Protein AF-A0A5C6S305-F1 (afdb_monomer)

Sequence (71 aa):
MFFILSRYPLSSCYFCGAAGPETVVELQLKPEAVKRYRMDEQLSFKGTLLLNVNDLDHCNYILKGAEFHQQ

Solvent-accessible surface area (backbone atoms only — not comparable to full-atom values): 4400 Å² total; per-residue (Å²): 134,74,46,78,49,53,82,46,50,68,81,41,17,52,92,70,37,81,37,55,74,88,48,43,32,34,34,37,53,37,80,90,61,67,71,92,76,65,85,80,62,91,78,47,71,47,57,48,80,42,81,46,89,83,58,86,94,50,56,52,30,31,28,40,62,23,37,83,37,86,129

Organism: NCBI:txid1564516

Nearest PDB structures (foldseek):
  7e2w-assembly1_A  TM=3.184E-01  e=9.472E+00  Ostreococcus tauri

Mean predicted aligned error: 4.38 Å

Structure (mmCIF, N/CA/C/O backbone):
data_AF-A0A5C6S305-F1
#
_entry.id   AF-A0A5C6S305-F1
#
loop_
_atom_site.group_PDB
_atom_site.id
_atom_site.type_symbol
_atom_site.label_atom_id
_atom_site.label_alt_id
_atom_site.label_comp_id
_atom_site.label_asym_id
_atom_site.label_entity_id
_atom_site.label_seq_id
_atom_site.pdbx_PDB_ins_code
_atom_site.Cartn_x
_atom_site.Cartn_y
_atom_site.Cartn_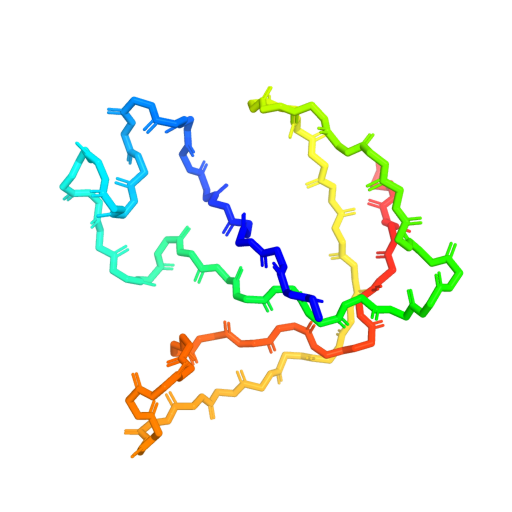z
_atom_site.occupancy
_atom_site.B_iso_or_equiv
_atom_site.auth_seq_id
_atom_site.auth_comp_id
_atom_site.auth_asym_id
_atom_site.auth_atom_id
_atom_site.pdbx_PDB_model_num
ATOM 1 N N . MET A 1 1 ? -11.881 7.534 -0.896 1.00 62.25 1 MET A N 1
ATOM 2 C CA . MET A 1 1 ? -10.637 8.062 -0.299 1.00 62.25 1 MET A CA 1
ATOM 3 C C . MET A 1 1 ? -9.701 6.883 -0.130 1.00 62.25 1 MET A C 1
ATOM 5 O O . MET A 1 1 ? -10.075 5.954 0.575 1.00 62.25 1 MET A O 1
ATOM 9 N N . PHE A 1 2 ? -8.563 6.884 -0.810 1.00 77.06 2 PHE A N 1
ATOM 10 C CA . PHE A 1 2 ? -7.541 5.848 -0.675 1.00 77.06 2 PHE A CA 1
ATOM 11 C C . PHE A 1 2 ? -6.291 6.469 -0.051 1.00 77.06 2 PHE A C 1
ATOM 13 O O . PHE A 1 2 ? -6.031 7.660 -0.225 1.00 77.06 2 PHE A O 1
ATOM 20 N N . PHE A 1 3 ? -5.554 5.674 0.717 1.00 89.94 3 PHE A N 1
ATOM 21 C CA . PHE A 1 3 ? -4.249 6.058 1.253 1.00 89.94 3 PHE A CA 1
ATOM 22 C C . PHE A 1 3 ? -3.179 5.242 0.546 1.00 89.94 3 PHE A C 1
ATOM 24 O O . PHE A 1 3 ? -3.450 4.116 0.143 1.00 89.94 3 PHE A O 1
ATOM 31 N N . ILE A 1 4 ? -1.968 5.774 0.423 1.00 91.31 4 ILE A N 1
ATOM 32 C CA . ILE A 1 4 ? -0.839 4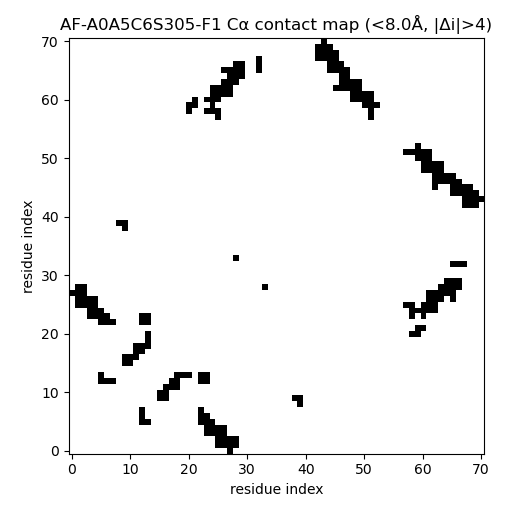.991 -0.074 1.00 91.31 4 ILE A CA 1
ATOM 33 C C . ILE A 1 4 ? 0.075 4.658 1.095 1.00 91.31 4 ILE A C 1
ATOM 35 O O . ILE A 1 4 ? 0.577 5.553 1.775 1.00 91.31 4 ILE A O 1
ATOM 39 N N . LEU A 1 5 ? 0.282 3.365 1.323 1.00 92.12 5 LEU A N 1
ATOM 40 C CA . LEU A 1 5 ? 1.281 2.869 2.253 1.00 92.12 5 LEU A CA 1
ATOM 41 C C . LEU A 1 5 ? 2.586 2.665 1.491 1.00 92.12 5 LEU A C 1
ATOM 43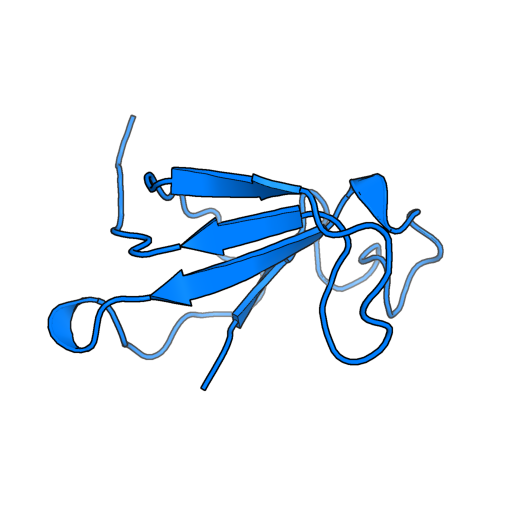 O O . LEU A 1 5 ? 2.623 1.909 0.524 1.00 92.12 5 LEU A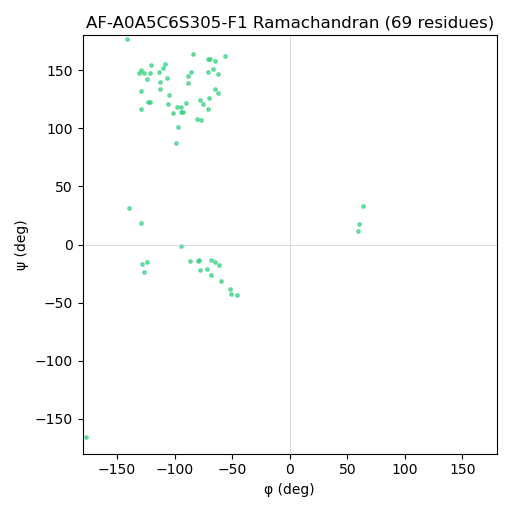 O 1
ATOM 47 N N . SER A 1 6 ? 3.647 3.331 1.930 1.00 92.50 6 SER A N 1
ATOM 48 C CA . SER A 1 6 ? 4.989 3.190 1.368 1.00 92.50 6 SER A CA 1
ATOM 49 C C . SER A 1 6 ? 5.876 2.402 2.323 1.00 92.50 6 SER A C 1
ATOM 51 O O . SER A 1 6 ? 5.804 2.587 3.538 1.00 92.50 6 SER A O 1
ATOM 53 N N . ARG A 1 7 ? 6.757 1.559 1.778 1.00 90.50 7 ARG A N 1
ATOM 54 C CA . ARG A 1 7 ? 7.825 0.912 2.556 1.00 90.50 7 ARG A CA 1
ATOM 55 C C . ARG A 1 7 ? 8.894 1.903 3.029 1.00 90.50 7 ARG A C 1
ATOM 57 O O . ARG A 1 7 ? 9.559 1.645 4.028 1.00 90.50 7 ARG A O 1
ATOM 64 N N . TYR A 1 8 ? 9.071 3.007 2.305 1.00 88.94 8 TYR A N 1
ATOM 65 C CA . TYR A 1 8 ? 10.074 4.033 2.586 1.00 88.94 8 TYR A CA 1
ATOM 66 C C . TYR A 1 8 ? 9.443 5.329 3.112 1.00 88.94 8 TYR A C 1
ATOM 68 O O . TYR A 1 8 ? 8.285 5.607 2.780 1.00 88.94 8 TYR A O 1
ATOM 76 N N . PRO A 1 9 ? 10.205 6.147 3.868 1.00 85.19 9 PRO A N 1
ATOM 77 C CA . PRO A 1 9 ? 9.781 7.487 4.269 1.00 85.19 9 PRO A CA 1
ATOM 78 C C . PRO A 1 9 ? 9.428 8.358 3.063 1.00 85.19 9 PRO A C 1
ATOM 80 O O . PRO A 1 9 ? 9.879 8.093 1.944 1.00 85.19 9 PRO A O 1
ATOM 83 N N . LEU A 1 10 ? 8.690 9.442 3.293 1.00 81.94 10 LEU A N 1
ATOM 84 C CA . LEU A 1 10 ? 8.222 10.351 2.245 1.00 81.94 10 LEU A CA 1
ATOM 85 C C . LEU A 1 10 ? 9.352 10.817 1.306 1.00 81.94 10 LEU A C 1
ATOM 87 O O . LEU A 1 10 ? 9.182 10.794 0.087 1.00 81.94 10 LEU A O 1
ATOM 91 N N . SER A 1 11 ? 10.526 11.149 1.853 1.00 79.88 11 SER A N 1
ATOM 92 C CA . SER A 1 11 ? 11.706 11.601 1.092 1.00 79.88 11 SER A CA 1
ATOM 93 C C . SER A 1 11 ? 12.259 10.573 0.094 1.00 79.88 11 SER A C 1
ATOM 95 O O . SER A 1 11 ? 13.029 10.934 -0.792 1.00 79.88 11 SER A O 1
ATOM 97 N N . SER A 1 12 ? 11.892 9.298 0.233 1.00 82.88 12 SER A N 1
ATOM 98 C CA . SER A 1 12 ? 12.337 8.184 -0.617 1.00 82.88 12 SER A CA 1
ATOM 99 C C . SER A 1 12 ? 11.162 7.351 -1.149 1.00 82.88 12 SER A C 1
ATOM 101 O O . SER A 1 12 ? 11.344 6.208 -1.555 1.00 82.88 12 SER A O 1
ATOM 103 N N . CYS A 1 13 ? 9.943 7.896 -1.130 1.00 83.69 13 CYS A N 1
ATOM 104 C CA . CYS A 1 13 ? 8.739 7.215 -1.607 1.00 83.69 13 CYS A CA 1
ATOM 105 C C . CYS A 1 13 ? 8.730 7.086 -3.142 1.00 83.69 13 CYS A C 1
ATOM 107 O O . CYS A 1 13 ? 9.377 7.870 -3.836 1.00 83.69 13 CYS A O 1
ATOM 109 N N . TYR A 1 14 ? 7.943 6.148 -3.678 1.00 86.12 14 TYR A N 1
ATOM 110 C CA . TYR A 1 14 ? 7.737 5.939 -5.120 1.00 86.12 14 TYR A CA 1
ATOM 111 C C . TYR A 1 14 ? 7.480 7.247 -5.888 1.00 86.12 14 TYR A C 1
ATOM 113 O O . TYR A 1 14 ? 8.083 7.498 -6.926 1.00 86.12 14 TYR A O 1
ATOM 121 N N . PHE A 1 15 ? 6.641 8.127 -5.336 1.00 83.25 15 PHE A N 1
ATOM 122 C CA . PHE A 1 15 ? 6.251 9.372 -6.004 1.00 83.25 15 PHE A CA 1
ATOM 123 C C . PHE A 1 15 ? 7.307 10.485 -5.951 1.00 83.25 15 PHE A C 1
ATOM 125 O O . PHE A 1 15 ? 7.242 11.412 -6.753 1.00 83.25 15 PHE A O 1
ATOM 132 N N . CYS A 1 16 ? 8.236 10.446 -4.991 1.00 77.50 16 CYS A N 1
ATOM 133 C CA . CYS A 1 16 ? 9.081 11.603 -4.656 1.00 77.50 16 CYS A CA 1
ATOM 134 C C . CYS A 1 16 ? 10.585 11.306 -4.678 1.00 77.50 16 CYS A C 1
ATOM 136 O O . CYS A 1 16 ? 11.380 12.228 -4.823 1.00 77.50 16 CYS A O 1
ATOM 138 N N . GLY A 1 17 ? 10.986 10.045 -4.510 1.00 76.00 17 GLY A N 1
ATOM 139 C CA . GLY A 1 17 ? 12.367 9.665 -4.214 1.00 76.00 17 GLY A CA 1
ATOM 140 C C . GLY A 1 17 ? 12.855 8.425 -4.953 1.00 76.00 17 GLY A C 1
ATOM 141 O O . GLY A 1 17 ? 13.699 7.702 -4.433 1.00 76.00 17 GLY A O 1
ATOM 142 N N . ALA A 1 18 ? 12.334 8.201 -6.163 1.00 82.00 18 ALA A N 1
ATOM 143 C CA . ALA A 1 18 ? 12.811 7.202 -7.125 1.00 82.00 18 ALA A CA 1
ATOM 144 C C . ALA A 1 18 ? 12.765 5.734 -6.656 1.00 82.00 18 ALA A C 1
ATOM 146 O O . ALA A 1 18 ? 13.405 4.875 -7.264 1.00 82.00 18 ALA A O 1
ATOM 147 N N . ALA A 1 19 ? 11.996 5.421 -5.609 1.00 87.62 19 ALA A N 1
ATOM 148 C CA . ALA A 1 19 ? 11.628 4.038 -5.326 1.00 87.62 19 ALA A CA 1
ATOM 149 C C . ALA A 1 19 ? 10.737 3.490 -6.453 1.00 87.62 19 ALA A C 1
ATOM 151 O O . ALA A 1 19 ? 10.128 4.265 -7.188 1.00 87.62 19 ALA A O 1
ATOM 152 N N . GLY A 1 20 ? 10.680 2.169 -6.614 1.00 87.81 20 GLY A N 1
ATOM 153 C CA . GLY A 1 20 ? 9.844 1.530 -7.625 1.00 87.81 20 GLY A CA 1
ATOM 154 C C . GLY A 1 20 ? 8.389 1.340 -7.167 1.00 87.81 20 GLY A C 1
ATOM 155 O O . GLY A 1 20 ? 8.081 1.452 -5.976 1.00 87.81 20 GLY A O 1
ATOM 156 N N . PRO A 1 21 ? 7.450 1.078 -8.094 1.00 88.81 21 PRO A N 1
ATOM 157 C CA . PRO A 1 21 ? 6.033 0.920 -7.762 1.00 88.81 21 PRO A CA 1
ATOM 158 C C . PRO A 1 21 ? 5.773 -0.307 -6.878 1.00 88.81 21 PRO A C 1
ATOM 160 O O . PRO A 1 21 ? 4.719 -0.417 -6.259 1.00 88.81 21 PRO A O 1
ATOM 163 N N . GLU A 1 22 ? 6.735 -1.226 -6.778 1.00 90.88 22 GLU A N 1
ATOM 164 C CA . GLU A 1 22 ? 6.674 -2.377 -5.888 1.00 90.88 22 GLU A CA 1
ATOM 165 C C . GLU A 1 22 ? 6.747 -2.013 -4.399 1.00 90.88 22 GLU A C 1
ATOM 167 O O . GLU A 1 22 ? 6.484 -2.855 -3.541 1.00 90.88 22 GLU A O 1
ATOM 172 N N . THR A 1 23 ? 7.119 -0.771 -4.078 1.00 92.19 23 THR A N 1
ATOM 173 C CA . THR A 1 23 ? 7.307 -0.313 -2.698 1.00 92.19 23 THR A CA 1
ATOM 174 C C . THR A 1 23 ? 6.068 0.355 -2.114 1.00 92.19 23 THR A C 1
ATOM 176 O O . THR A 1 23 ? 6.121 0.805 -0.967 1.00 92.19 23 THR A O 1
ATOM 179 N N . VAL A 1 24 ? 4.986 0.468 -2.891 1.00 93.19 24 VAL A N 1
ATOM 180 C CA . VAL A 1 24 ? 3.734 1.108 -2.481 1.00 93.19 24 VAL A CA 1
ATOM 181 C C . VAL A 1 24 ? 2.545 0.161 -2.576 1.00 93.19 24 VAL A C 1
ATOM 183 O O . VAL A 1 24 ? 2.471 -0.704 -3.445 1.00 93.19 24 VAL A O 1
ATOM 186 N N . VAL A 1 25 ? 1.595 0.353 -1.666 1.00 94.62 25 VAL A N 1
ATOM 187 C CA . VAL A 1 25 ? 0.308 -0.341 -1.629 1.00 94.62 25 VAL A CA 1
ATOM 188 C C . VAL A 1 25 ? -0.801 0.695 -1.508 1.00 94.62 25 VAL A C 1
ATOM 190 O O . VAL A 1 25 ? -0.750 1.576 -0.648 1.00 94.62 25 VAL A O 1
ATOM 193 N N . GLU A 1 26 ? -1.827 0.574 -2.343 1.00 94.50 26 GLU A N 1
ATOM 194 C CA . GLU A 1 26 ? -3.070 1.319 -2.177 1.00 94.50 26 GLU A CA 1
ATOM 195 C C . GLU A 1 26 ? -3.883 0.694 -1.039 1.00 94.50 26 GLU A C 1
ATOM 197 O O . GLU A 1 26 ? -4.255 -0.476 -1.082 1.00 94.50 26 GLU A O 1
ATOM 202 N N . LEU A 1 27 ? -4.177 1.472 -0.003 1.00 94.19 27 LEU A N 1
ATOM 203 C CA . LEU A 1 27 ? -5.028 1.074 1.108 1.00 94.19 27 LEU A CA 1
ATOM 204 C C . LEU A 1 27 ? -6.472 1.487 0.834 1.00 94.19 27 LEU A C 1
ATOM 206 O O . LEU A 1 27 ? -6.819 2.674 0.863 1.00 94.19 27 LEU A O 1
ATOM 210 N N . GLN A 1 28 ? -7.333 0.487 0.673 1.00 93.94 28 GLN A N 1
ATOM 211 C CA . GLN A 1 28 ? -8.780 0.659 0.683 1.00 93.94 28 GLN A CA 1
ATOM 212 C C . GLN A 1 28 ? -9.304 0.287 2.072 1.00 93.94 28 GLN A C 1
ATOM 214 O O . GLN A 1 28 ? -9.654 -0.864 2.356 1.00 93.94 28 GLN A O 1
ATOM 219 N N . LEU A 1 29 ? -9.296 1.284 2.956 1.00 91.88 29 LEU A N 1
ATOM 220 C CA . LEU A 1 29 ? -9.734 1.159 4.343 1.00 91.88 29 LEU A CA 1
ATOM 221 C C . LEU A 1 29 ? -11.255 0.996 4.438 1.00 91.88 29 LEU A C 1
ATOM 223 O O . LEU A 1 29 ? -12.012 1.579 3.657 1.00 91.88 29 LEU A O 1
ATOM 227 N N . LYS A 1 30 ? -11.704 0.253 5.451 1.00 89.12 30 LYS A N 1
ATOM 228 C CA . LYS A 1 30 ? -13.113 0.276 5.871 1.00 89.12 30 LYS A CA 1
ATOM 229 C C . LYS A 1 30 ? -13.463 1.659 6.447 1.00 89.12 30 LYS A C 1
ATOM 231 O O . LYS A 1 30 ? -12.576 2.295 7.022 1.00 89.12 30 LYS A O 1
ATOM 236 N N . PRO A 1 31 ? -14.726 2.121 6.361 1.00 86.88 31 PRO A N 1
ATOM 237 C CA . PRO A 1 31 ? -15.133 3.427 6.886 1.00 86.88 31 PRO A CA 1
ATOM 238 C C . PRO A 1 31 ? -14.728 3.657 8.347 1.00 86.88 31 PRO A C 1
ATOM 240 O O . PRO A 1 31 ? -14.276 4.745 8.687 1.00 86.88 31 PRO A O 1
ATOM 243 N N . GLU A 1 32 ? -14.812 2.626 9.192 1.00 86.44 32 GLU A N 1
ATOM 244 C CA . GLU A 1 32 ? -14.471 2.718 10.620 1.00 86.44 32 GLU A CA 1
ATOM 245 C C . GLU A 1 32 ? -12.962 2.847 10.877 1.00 86.44 32 GLU A C 1
ATOM 247 O O . GLU A 1 32 ? -12.547 3.312 11.936 1.00 86.44 32 GLU A O 1
ATOM 252 N N . ALA A 1 33 ? -12.130 2.439 9.915 1.00 85.06 33 ALA A N 1
ATOM 253 C CA . ALA A 1 33 ? -10.678 2.515 10.018 1.00 85.06 33 ALA A CA 1
ATOM 254 C C . ALA A 1 33 ? -10.125 3.871 9.553 1.00 85.06 33 ALA A C 1
ATOM 256 O O . ALA A 1 33 ? -8.965 4.177 9.829 1.00 85.06 33 ALA A O 1
ATOM 257 N N . VAL A 1 34 ? -10.927 4.696 8.866 1.00 85.50 34 VAL A N 1
ATOM 258 C CA . VAL A 1 34 ? -10.487 5.997 8.352 1.00 85.50 34 VAL A CA 1
ATOM 259 C C . VAL A 1 34 ? -10.284 6.976 9.505 1.00 85.50 34 VAL A C 1
ATOM 261 O O . VAL A 1 34 ? -11.221 7.377 10.191 1.00 85.50 34 VAL A O 1
ATOM 264 N N . LYS A 1 35 ? -9.042 7.423 9.677 1.00 87.50 35 LYS A N 1
ATOM 265 C CA . LYS A 1 35 ? -8.672 8.493 10.607 1.00 87.50 35 LYS A CA 1
ATOM 266 C C . LYS A 1 35 ? -7.598 9.385 9.997 1.00 87.50 35 LYS A C 1
ATOM 268 O O . LYS A 1 35 ? -7.095 9.135 8.903 1.00 87.50 35 LYS A O 1
ATOM 273 N N . ARG A 1 36 ? -7.227 10.441 10.718 1.00 85.50 36 ARG A N 1
ATOM 274 C CA . ARG A 1 36 ? -6.095 11.287 10.339 1.00 85.50 36 ARG A CA 1
ATOM 275 C C . ARG A 1 36 ? -4.789 10.581 10.711 1.00 85.50 36 ARG A C 1
ATOM 277 O O . ARG A 1 36 ? -4.464 10.490 11.891 1.00 85.50 36 ARG A O 1
ATOM 284 N N . TYR A 1 37 ? -4.074 10.084 9.708 1.00 87.19 37 TYR A N 1
ATOM 285 C CA . TYR A 1 37 ? -2.734 9.516 9.864 1.00 87.19 37 TYR A CA 1
ATOM 286 C C . TYR A 1 37 ? -1.672 10.609 9.787 1.00 87.19 37 TYR A C 1
ATOM 288 O O . TYR A 1 37 ? -1.863 11.619 9.099 1.00 87.19 37 TYR A O 1
ATOM 296 N N . ARG A 1 38 ? -0.562 10.427 10.506 1.00 87.12 38 ARG A N 1
ATOM 297 C CA . ARG A 1 38 ? 0.599 11.312 10.378 1.00 87.12 38 ARG A CA 1
ATOM 298 C C . ARG A 1 38 ? 1.505 10.790 9.262 1.00 87.12 38 ARG A C 1
ATOM 300 O O . ARG A 1 38 ? 1.616 9.586 9.061 1.00 87.12 38 ARG A O 1
ATOM 307 N N . MET A 1 39 ? 2.140 11.703 8.529 1.00 84.56 39 MET A N 1
ATOM 308 C CA . MET A 1 39 ? 3.189 11.318 7.579 1.00 84.56 39 MET A CA 1
ATOM 309 C C . MET A 1 39 ? 4.356 10.668 8.329 1.00 84.56 39 MET A C 1
ATOM 311 O O . MET A 1 39 ? 4.623 11.032 9.474 1.00 84.56 39 MET A O 1
ATOM 315 N N . ASP A 1 40 ? 5.010 9.703 7.681 1.00 84.62 40 ASP A N 1
ATOM 316 C CA . ASP A 1 40 ? 6.131 8.908 8.213 1.00 84.62 40 ASP A CA 1
ATOM 317 C C . ASP A 1 40 ? 5.825 8.099 9.492 1.00 84.62 40 ASP A C 1
ATOM 319 O O . ASP A 1 40 ? 6.723 7.537 10.122 1.00 84.62 40 ASP A O 1
ATOM 323 N N . GLU A 1 41 ? 4.550 7.988 9.873 1.00 88.88 41 GLU A N 1
ATOM 324 C CA . GLU A 1 41 ? 4.111 7.101 10.945 1.00 88.88 41 GLU A CA 1
ATOM 325 C C . GLU A 1 41 ? 4.229 5.636 10.495 1.00 88.88 41 GLU A C 1
ATOM 327 O O . GLU A 1 41 ? 3.688 5.242 9.461 1.00 88.88 41 GLU A O 1
ATOM 332 N N . GLN A 1 42 ? 4.925 4.810 11.280 1.00 88.81 42 GLN A N 1
ATOM 333 C CA . GLN A 1 42 ? 5.031 3.378 11.005 1.00 88.81 42 GLN A CA 1
ATOM 334 C C . GLN A 1 42 ? 3.774 2.668 11.499 1.00 88.81 42 GLN A C 1
ATOM 336 O O . GLN A 1 42 ? 3.553 2.519 12.700 1.00 88.81 42 GLN A O 1
ATOM 341 N N . LEU A 1 43 ? 2.944 2.229 10.557 1.00 90.38 43 LEU A N 1
ATOM 342 C CA . LEU A 1 43 ? 1.692 1.536 10.827 1.00 90.38 43 LEU A CA 1
ATOM 343 C C . LEU A 1 43 ? 1.657 0.220 10.063 1.00 90.38 43 LEU A C 1
ATOM 345 O O . LEU A 1 43 ? 2.174 0.111 8.953 1.00 90.38 43 LEU A O 1
ATOM 349 N N . SER A 1 44 ? 1.007 -0.771 10.660 1.00 91.81 44 SER A N 1
ATOM 350 C CA . SER A 1 44 ? 0.773 -2.069 10.044 1.00 91.81 44 SER A CA 1
ATOM 351 C C . SER A 1 44 ? -0.720 -2.252 9.789 1.00 91.81 44 SER A C 1
ATOM 353 O O . SER A 1 44 ? -1.570 -1.839 10.581 1.00 91.81 44 SER A O 1
ATOM 355 N N . PHE A 1 45 ? -1.042 -2.838 8.639 1.00 92.44 45 PHE A N 1
ATOM 356 C CA . PHE A 1 45 ? -2.410 -3.064 8.190 1.00 92.44 45 PHE A CA 1
ATOM 357 C C . PHE A 1 45 ? -2.570 -4.507 7.735 1.00 92.44 45 PHE A C 1
ATOM 359 O O . PHE A 1 45 ? -1.648 -5.105 7.180 1.00 92.44 45 PHE A O 1
ATOM 366 N N . LYS A 1 46 ? -3.764 -5.053 7.940 1.00 93.44 46 LYS A N 1
ATOM 367 C CA . LYS A 1 46 ? -4.156 -6.374 7.457 1.00 93.44 46 LYS A CA 1
ATOM 368 C C . LYS A 1 46 ? -5.408 -6.241 6.603 1.00 93.44 46 LYS A C 1
ATOM 370 O O . LYS A 1 46 ? -6.279 -5.433 6.898 1.00 93.44 46 LYS A O 1
ATOM 375 N N . GLY A 1 47 ? -5.492 -7.021 5.535 1.00 93.19 47 GLY A N 1
ATOM 376 C CA . GLY A 1 47 ? -6.616 -6.997 4.605 1.00 93.19 47 GLY A CA 1
ATOM 377 C C . GLY A 1 47 ? -6.454 -8.055 3.522 1.00 93.19 47 GLY A C 1
ATOM 378 O O . GLY A 1 47 ? -5.624 -8.956 3.645 1.00 93.19 47 GLY A O 1
ATOM 379 N N . THR A 1 48 ? -7.242 -7.939 2.456 1.00 95.94 48 THR A N 1
ATOM 380 C CA . THR A 1 48 ? -7.133 -8.810 1.278 1.00 95.94 48 THR A CA 1
ATOM 381 C C . THR A 1 48 ? -6.253 -8.141 0.233 1.00 95.94 48 THR A C 1
ATOM 383 O O . THR A 1 48 ? -6.594 -7.061 -0.245 1.00 95.94 48 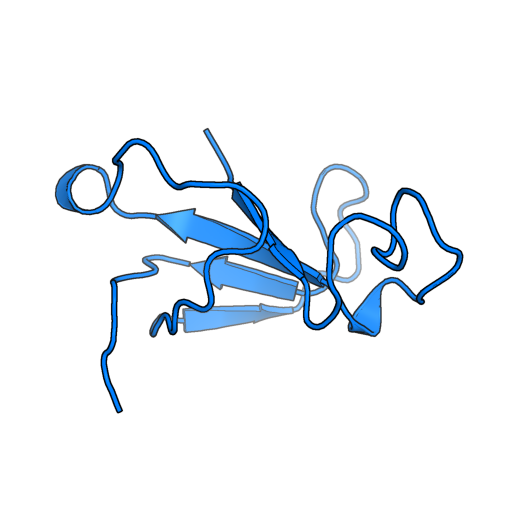THR A O 1
ATOM 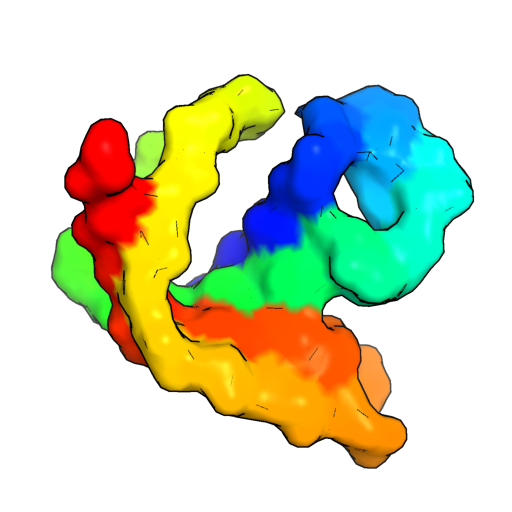386 N N . LEU A 1 49 ? -5.132 -8.768 -0.122 1.00 95.44 49 LEU A N 1
ATOM 387 C CA . LEU A 1 49 ? -4.257 -8.272 -1.181 1.00 95.44 49 LEU A CA 1
ATOM 388 C C . LEU A 1 49 ? -4.848 -8.614 -2.553 1.00 95.44 49 LEU A C 1
ATOM 390 O O . LEU A 1 49 ? -5.101 -9.779 -2.853 1.00 95.44 49 LEU A O 1
ATOM 394 N N . LEU A 1 50 ? -5.039 -7.593 -3.379 1.00 95.25 50 LEU A N 1
ATOM 395 C CA . LEU A 1 50 ? -5.429 -7.697 -4.776 1.00 95.25 50 LEU A CA 1
ATOM 396 C C . LEU A 1 50 ? -4.265 -7.229 -5.648 1.00 95.25 50 LEU A C 1
ATOM 3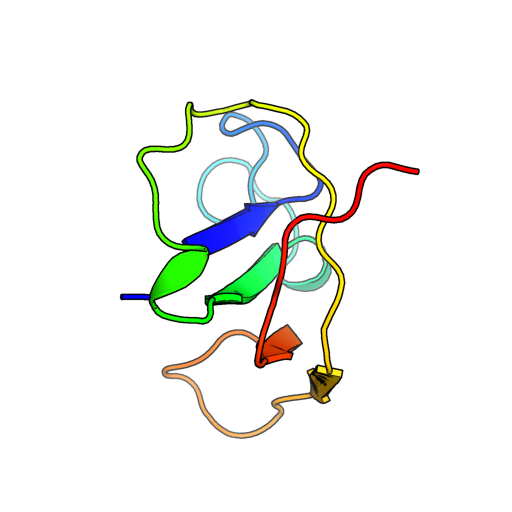98 O O . LEU A 1 50 ? -3.652 -6.194 -5.378 1.00 95.25 50 LEU A O 1
ATOM 402 N N . LEU A 1 51 ? -3.975 -8.011 -6.686 1.00 94.44 51 LEU A N 1
ATOM 403 C CA . LEU A 1 51 ? -2.966 -7.691 -7.689 1.00 94.44 51 LEU A CA 1
ATOM 404 C C . LEU A 1 51 ? -3.671 -7.088 -8.898 1.00 94.44 51 LEU A C 1
ATOM 406 O O . LEU A 1 51 ? -4.514 -7.739 -9.516 1.00 94.44 51 LEU A O 1
ATOM 410 N N . ASN A 1 52 ? -3.333 -5.846 -9.207 1.00 92.12 52 ASN A N 1
ATOM 411 C CA . ASN A 1 52 ? -3.857 -5.123 -10.350 1.00 92.12 52 ASN A CA 1
ATOM 412 C C . ASN A 1 52 ? -2.785 -5.063 -11.443 1.00 92.12 52 ASN A C 1
ATOM 414 O O . ASN A 1 52 ? -1.642 -4.700 -11.176 1.00 92.12 52 ASN A O 1
ATOM 418 N N . VAL A 1 53 ? -3.153 -5.452 -12.663 1.00 90.50 53 VAL A N 1
ATOM 419 C CA . VAL A 1 53 ? -2.216 -5.576 -13.795 1.00 90.50 53 VAL A CA 1
ATOM 420 C C . VAL A 1 53 ? -2.658 -4.727 -14.994 1.00 90.50 53 VAL A C 1
ATOM 422 O O . VAL A 1 53 ? -1.873 -4.491 -15.908 1.00 90.50 53 VAL A O 1
ATOM 425 N N . ASN A 1 54 ? -3.909 -4.260 -15.009 1.00 90.56 54 ASN A N 1
ATOM 426 C CA . ASN A 1 54 ? -4.555 -3.728 -16.212 1.00 90.56 54 ASN A CA 1
ATOM 427 C C . ASN A 1 54 ? -5.171 -2.342 -16.007 1.00 90.56 54 ASN A C 1
ATOM 429 O O . ASN A 1 54 ? -5.494 -1.685 -16.993 1.00 90.56 54 ASN A O 1
ATOM 433 N N . ASP A 1 55 ? -5.365 -1.921 -14.758 1.00 89.81 55 ASP A N 1
ATOM 434 C CA . ASP A 1 55 ? -6.011 -0.658 -14.428 1.00 89.81 55 ASP A CA 1
ATOM 435 C C . ASP A 1 55 ? -4.954 0.390 -14.058 1.00 89.81 55 ASP A C 1
ATOM 437 O O . ASP A 1 55 ? -4.249 0.241 -13.062 1.00 89.81 55 ASP A O 1
ATOM 441 N N . LEU A 1 56 ? -4.808 1.423 -14.887 1.00 86.56 56 LEU A N 1
ATOM 442 C CA . LEU A 1 56 ? -3.811 2.479 -14.683 1.00 86.56 56 LEU A CA 1
ATOM 443 C C . LEU A 1 56 ? -4.250 3.523 -13.647 1.00 86.56 56 LEU A C 1
ATOM 445 O O . LEU A 1 56 ? -3.410 4.296 -13.187 1.00 86.56 56 LEU A O 1
ATOM 449 N N . ASP A 1 57 ? -5.533 3.553 -13.276 1.00 88.94 57 ASP A N 1
ATOM 450 C CA . ASP A 1 57 ? -6.058 4.459 -12.252 1.00 88.94 57 ASP A CA 1
ATOM 451 C C . ASP A 1 57 ? -5.749 3.961 -10.828 1.00 88.94 57 ASP A C 1
ATOM 453 O O . ASP A 1 57 ? -5.852 4.719 -9.860 1.00 88.94 57 ASP A O 1
ATOM 457 N N . HIS A 1 58 ? -5.316 2.704 -10.696 1.00 90.75 58 HIS A N 1
ATOM 458 C CA . HIS A 1 58 ? -5.003 2.050 -9.429 1.00 90.75 58 HIS A CA 1
ATOM 459 C C . HIS A 1 58 ? -3.547 1.576 -9.344 1.00 90.75 58 HIS A C 1
ATOM 461 O O . HIS A 1 58 ? -2.895 1.272 -10.341 1.00 90.75 58 HIS A O 1
ATOM 467 N N . CYS A 1 59 ? -3.021 1.453 -8.122 1.00 91.62 59 CYS A N 1
ATOM 468 C CA . CYS A 1 59 ? -1.686 0.876 -7.917 1.00 91.62 59 CYS A CA 1
ATOM 469 C C . CYS A 1 59 ? -1.659 -0.629 -8.234 1.00 91.62 59 CYS A C 1
ATOM 471 O O . CYS A 1 59 ? -2.679 -1.312 -8.162 1.00 91.62 59 CYS A O 1
ATOM 473 N N . ASN A 1 60 ? -0.464 -1.169 -8.498 1.00 93.12 60 ASN A N 1
ATOM 474 C CA . ASN A 1 60 ? -0.259 -2.602 -8.767 1.00 93.12 60 ASN A CA 1
ATOM 475 C C . ASN A 1 60 ? -0.703 -3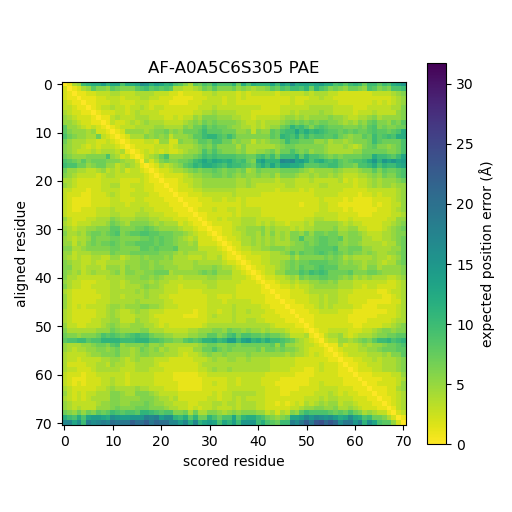.500 -7.599 1.00 93.12 60 ASN A C 1
ATOM 477 O O . ASN A 1 60 ? -1.133 -4.636 -7.795 1.00 93.12 60 ASN A O 1
ATOM 481 N N . TYR A 1 61 ? -0.590 -2.986 -6.373 1.00 94.75 61 TYR A N 1
ATOM 482 C CA . TYR A 1 61 ? -0.957 -3.684 -5.151 1.00 94.75 61 TYR A CA 1
ATOM 483 C C . TYR A 1 61 ? -2.018 -2.893 -4.400 1.00 94.75 61 TYR A C 1
ATOM 485 O O . TYR A 1 61 ? -1.795 -1.743 -4.018 1.00 94.75 61 TYR A O 1
ATOM 493 N N . ILE A 1 62 ? -3.157 -3.534 -4.154 1.00 95.50 62 ILE A N 1
ATOM 494 C CA . ILE A 1 62 ? -4.291 -2.933 -3.458 1.00 95.50 62 ILE A CA 1
ATOM 495 C C . ILE A 1 62 ? -4.621 -3.801 -2.248 1.00 95.50 62 ILE A C 1
ATOM 497 O O . ILE A 1 62 ? -4.908 -4.990 -2.382 1.00 95.50 62 ILE A O 1
ATOM 501 N N . LEU A 1 63 ? -4.610 -3.220 -1.053 1.00 95.38 63 LEU A N 1
ATOM 502 C CA . LEU A 1 63 ? -5.035 -3.883 0.172 1.00 95.38 63 LEU A CA 1
ATOM 503 C C . LEU A 1 63 ? -6.483 -3.494 0.478 1.00 95.38 63 LEU A C 1
ATOM 505 O O . LEU A 1 63 ? -6.770 -2.406 0.985 1.00 95.38 63 LEU A O 1
ATOM 509 N N . LYS A 1 64 ? -7.407 -4.397 0.150 1.00 94.69 64 LYS A N 1
ATOM 510 C CA . LYS A 1 64 ? -8.846 -4.183 0.283 1.00 94.69 64 LYS A CA 1
ATOM 511 C C . LYS A 1 64 ? -9.366 -4.579 1.656 1.00 94.69 64 LYS A C 1
ATOM 513 O O . LYS A 1 64 ? -8.994 -5.619 2.202 1.00 94.69 64 LYS A O 1
ATOM 518 N N . GLY A 1 65 ? -10.269 -3.753 2.187 1.00 92.88 65 GLY A N 1
ATOM 519 C CA . GLY A 1 65 ? -10.842 -3.949 3.516 1.00 92.88 65 GLY A CA 1
ATOM 520 C C . GLY A 1 65 ? -9.779 -3.841 4.602 1.00 92.88 65 GLY A C 1
ATOM 521 O O . GLY A 1 65 ? -9.855 -4.569 5.587 1.00 92.88 65 GLY A O 1
ATOM 522 N N . ALA A 1 66 ? -8.779 -2.985 4.376 1.00 92.81 66 ALA A N 1
ATOM 523 C CA . ALA A 1 66 ? -7.637 -2.848 5.256 1.00 92.81 66 ALA A CA 1
ATOM 524 C C . ALA A 1 66 ? -8.069 -2.315 6.629 1.00 92.81 66 ALA A C 1
ATOM 526 O O . ALA A 1 66 ? -8.825 -1.345 6.739 1.00 92.81 66 ALA A O 1
ATOM 527 N N . GLU A 1 67 ? -7.563 -2.960 7.671 1.00 91.31 67 GLU A N 1
ATOM 528 C CA . GLU A 1 67 ? -7.761 -2.614 9.072 1.00 91.31 67 GLU A CA 1
ATOM 529 C C . GLU A 1 67 ? -6.411 -2.553 9.784 1.00 91.31 67 GLU A C 1
ATOM 531 O O . GLU A 1 67 ? -5.449 -3.216 9.385 1.00 91.31 67 GLU A O 1
ATOM 536 N N . PHE A 1 68 ? -6.319 -1.708 10.810 1.00 90.38 68 PHE A N 1
ATOM 537 C CA . PHE A 1 68 ? -5.088 -1.557 11.577 1.00 90.38 68 PHE A CA 1
ATOM 538 C C . PHE A 1 68 ? -4.737 -2.880 12.262 1.00 90.38 68 PHE A C 1
ATOM 540 O O . PHE A 1 68 ? -5.575 -3.485 12.930 1.00 90.38 68 PHE A O 1
ATOM 547 N N . HIS A 1 69 ? -3.494 -3.316 12.102 1.00 85.75 69 HIS A N 1
ATOM 548 C CA . HIS A 1 69 ? -2.981 -4.533 12.705 1.00 85.75 69 HIS A CA 1
ATOM 549 C C . HIS A 1 69 ? -1.681 -4.209 13.418 1.00 85.75 69 HIS A C 1
ATOM 551 O O . HIS A 1 69 ? -0.716 -3.805 12.784 1.00 85.75 69 HIS A O 1
ATOM 557 N N . GLN A 1 70 ? -1.656 -4.382 14.731 1.00 69.38 70 GLN A N 1
ATOM 558 C CA . GLN A 1 70 ? -0.437 -4.254 15.512 1.00 69.38 70 GLN A CA 1
ATOM 559 C C . GLN A 1 70 ? 0.144 -5.662 15.661 1.00 69.38 70 GLN A C 1
ATOM 561 O O . GLN A 1 70 ? -0.526 -6.531 16.222 1.00 69.38 70 GLN A O 1
ATOM 566 N N . GLN A 1 71 ? 1.316 -5.894 15.062 1.00 56.53 71 GLN A N 1
ATOM 567 C CA . GLN A 1 71 ? 2.118 -7.085 15.353 1.00 56.53 71 GLN A CA 1
ATOM 568 C C . GLN A 1 71 ? 2.762 -6.953 16.730 1.00 56.53 71 GLN A C 1
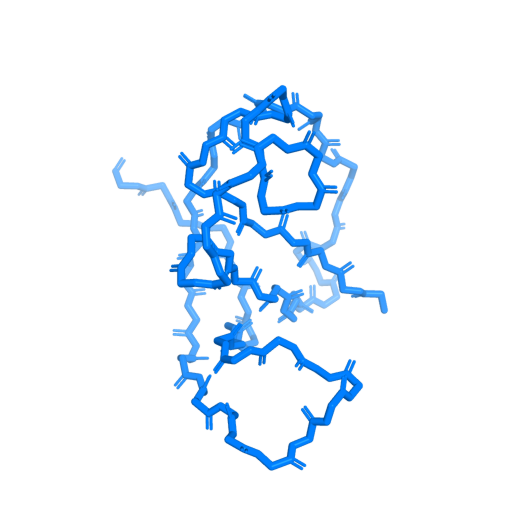ATOM 570 O O . GLN A 1 71 ? 3.131 -5.808 17.089 1.00 56.53 71 GLN A O 1
#

Radius of gyration: 12.0 Å; Cα contacts (8 Å, |Δi|>4): 125; chains: 1; bounding box: 28×20×32 Å

pLDDT: mean 88.11, std 7.11, range [56.53, 95.94]

Secondary structure (DSSP, 8-state):
--EEEESS-GGGSTTTS---GGGEEEEEE-GGG---PPTT----EEEEEEE-SS-TTS-SEEEEEEEE---

Foldseek 3Di:
DKDKDFQDAPCCGVVHNVDPLVRIEIEAEDPVQDDDDDGPDDWDKAADWDADDDDPVHGRIYGHHIHTDDD